Protein AF-A0A3D5EC13-F1 (afdb_monomer)

Mean predicted aligned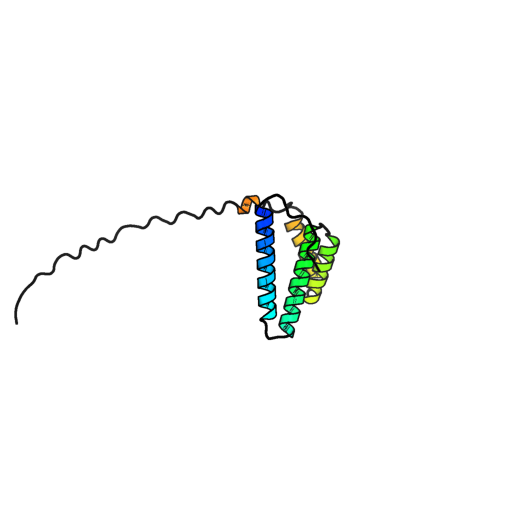 error: 17.13 Å

pLDDT: mean 75.46, std 17.96, range [45.19, 96.81]

Solvent-accessible surface area (backbone atoms only — not comparable to full-atom values): 8529 Å² total; per-residue (Å²): 140,78,95,81,84,80,82,64,89,52,67,67,59,48,52,50,51,54,51,50,53,50,52,49,53,52,51,52,52,54,47,67,67,46,86,47,70,66,60,32,51,53,52,50,54,52,53,52,53,50,51,53,41,53,50,25,58,76,71,65,38,63,68,57,36,52,52,51,51,51,58,52,35,54,76,72,70,50,54,77,75,59,49,56,55,51,51,53,48,49,47,54,70,58,63,76,45,69,80,76,68,71,72,74,76,69,71,81,68,79,76,77,77,79,82,80,83,90,78,77,85,80,80,89,76,88,80,85,87,80,87,88,135

Foldseek 3Di:
DDDDDDDDPDPVSVVVVVVVVVVVVVLLVVLVPDPDPVVSVVSVVVVVLVVQLVVCVVVVVVVSNLVSLVVVCVVVVHDPVVSVVVSVVCCVVDVVDDDPPCVVVVPPPPDPDDDDPPDDPPPPDDDDDDDDD

Structure (mmCIF, N/CA/C/O backbone):
data_AF-A0A3D5EC13-F1
#
_entry.id   AF-A0A3D5EC13-F1
#
loop_
_atom_site.group_PDB
_atom_site.id
_atom_site.type_symbol
_atom_site.label_atom_id
_atom_site.label_alt_id
_atom_site.label_comp_id
_atom_site.label_asym_id
_atom_site.label_entity_id
_atom_site.label_seq_id
_atom_site.pdbx_PDB_ins_code
_atom_site.Cartn_x
_atom_site.Cartn_y
_atom_site.Cartn_z
_atom_site.occupancy
_atom_site.B_iso_or_equiv
_atom_site.auth_seq_id
_atom_site.auth_comp_id
_atom_site.auth_asym_id
_atom_site.auth_atom_id
_atom_site.pdbx_PDB_model_num
ATOM 1 N N . MET A 1 1 ? 15.001 -1.403 9.419 1.00 47.12 1 MET A N 1
ATOM 2 C CA . MET A 1 1 ? 14.796 -1.911 8.047 1.00 47.12 1 MET A CA 1
ATOM 3 C C . MET A 1 1 ? 15.409 -0.914 7.076 1.00 47.12 1 MET A C 1
ATOM 5 O O . MET A 1 1 ? 15.306 0.277 7.344 1.00 47.12 1 MET A O 1
ATOM 9 N N . ALA A 1 2 ? 16.068 -1.371 6.014 1.00 70.06 2 ALA A N 1
ATOM 10 C CA . ALA A 1 2 ? 16.594 -0.516 4.950 1.00 70.06 2 ALA A CA 1
ATOM 11 C C . ALA A 1 2 ? 16.012 -0.990 3.615 1.00 70.06 2 ALA A C 1
ATOM 13 O O . ALA A 1 2 ? 15.827 -2.192 3.435 1.00 70.06 2 ALA A O 1
ATOM 14 N N . VAL A 1 3 ? 15.711 -0.057 2.711 1.00 70.19 3 VAL A N 1
ATOM 15 C CA . VAL A 1 3 ? 15.310 -0.391 1.339 1.00 70.19 3 VAL A CA 1
ATOM 16 C C . VAL A 1 3 ? 16.518 -1.008 0.642 1.00 70.19 3 VAL A C 1
ATOM 18 O O . VAL A 1 3 ? 17.586 -0.397 0.601 1.00 70.19 3 VAL A O 1
ATOM 21 N N . THR A 1 4 ? 16.358 -2.224 0.133 1.00 79.38 4 THR A N 1
ATOM 22 C CA . THR A 1 4 ? 17.376 -2.932 -0.646 1.00 79.38 4 THR A CA 1
ATOM 23 C C . THR A 1 4 ? 16.951 -2.982 -2.113 1.00 79.38 4 THR A C 1
ATOM 25 O O . THR A 1 4 ? 15.761 -3.030 -2.418 1.00 79.38 4 THR A O 1
ATOM 28 N N . GLY A 1 5 ? 17.920 -2.931 -3.029 1.00 81.00 5 GLY A N 1
ATOM 29 C CA . GLY A 1 5 ? 17.679 -2.942 -4.474 1.00 81.00 5 GLY A CA 1
ATOM 30 C C . GLY A 1 5 ? 18.589 -1.977 -5.230 1.00 81.00 5 GLY A C 1
ATOM 31 O O . GLY A 1 5 ? 19.246 -1.124 -4.632 1.00 81.00 5 GLY A O 1
ATOM 32 N N . GLU A 1 6 ? 18.632 -2.126 -6.551 1.00 85.75 6 GLU A N 1
ATOM 33 C CA . GLU A 1 6 ? 19.365 -1.223 -7.438 1.00 85.75 6 GLU A CA 1
ATOM 34 C C . GLU A 1 6 ? 18.439 -0.126 -7.961 1.00 85.75 6 GLU A C 1
ATOM 36 O O . GLU A 1 6 ? 17.280 -0.373 -8.302 1.00 85.75 6 GLU A O 1
ATOM 41 N N . PHE A 1 7 ? 18.946 1.107 -8.029 1.00 85.31 7 PHE A N 1
ATOM 42 C CA . PHE A 1 7 ? 18.183 2.196 -8.624 1.00 85.31 7 PHE A CA 1
ATOM 43 C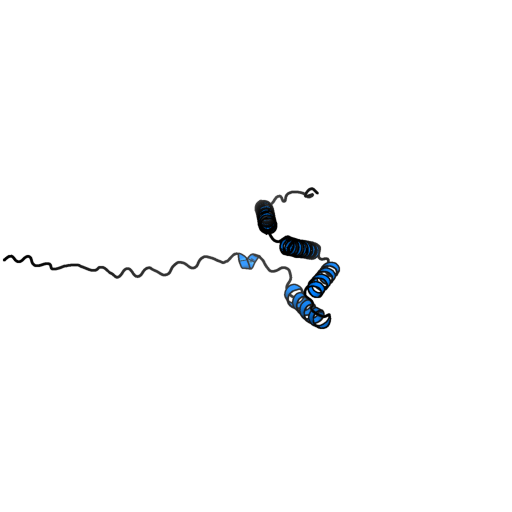 C . PHE A 1 7 ? 18.035 1.975 -10.133 1.00 85.31 7 PHE A C 1
ATOM 45 O O . PHE A 1 7 ? 19.032 1.715 -10.811 1.00 85.31 7 PHE A O 1
ATOM 52 N N . PRO A 1 8 ? 16.823 2.145 -10.686 1.00 89.50 8 PRO A N 1
ATOM 53 C CA . PRO A 1 8 ? 16.599 1.940 -12.105 1.00 89.50 8 PRO A CA 1
ATOM 54 C C . PRO A 1 8 ? 17.373 2.973 -12.948 1.00 89.50 8 PRO A C 1
ATOM 56 O O . PRO A 1 8 ? 17.466 4.156 -12.576 1.00 89.50 8 PRO A O 1
ATOM 59 N N . PRO A 1 9 ? 1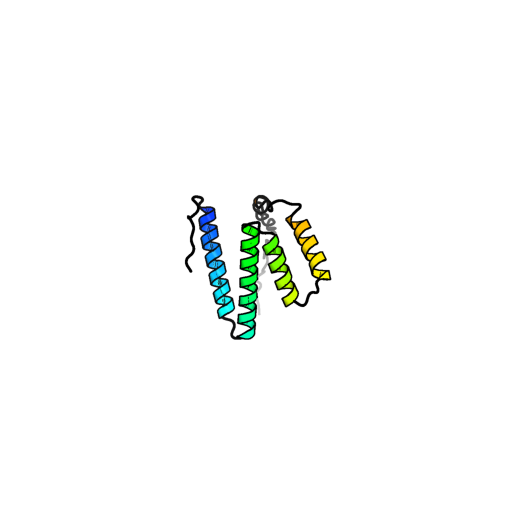7.910 2.561 -14.115 1.00 89.12 9 PRO A N 1
ATOM 60 C CA . PRO A 1 9 ? 18.652 3.450 -15.006 1.00 89.12 9 PRO A CA 1
ATOM 61 C C . PRO A 1 9 ? 17.740 4.488 -15.671 1.00 89.12 9 PRO A C 1
ATOM 63 O O . PRO A 1 9 ? 18.197 5.588 -15.998 1.00 89.12 9 PRO A O 1
ATOM 66 N N . HIS A 1 10 ? 16.446 4.192 -15.815 1.00 95.38 10 HIS A N 1
ATOM 67 C CA . HIS A 1 10 ? 15.473 5.109 -16.391 1.00 95.38 10 HIS A CA 1
ATOM 68 C C . HIS A 1 10 ? 15.107 6.231 -15.410 1.00 95.38 10 HIS A C 1
ATOM 70 O O . HIS A 1 10 ? 14.869 6.006 -14.222 1.00 95.38 10 HIS A O 1
ATOM 76 N N . HIS A 1 11 ? 15.080 7.468 -15.901 1.00 93.12 11 HIS A N 1
ATOM 77 C CA . HIS A 1 11 ? 14.869 8.647 -15.061 1.00 93.12 11 HIS A CA 1
ATOM 78 C C . HIS A 1 11 ? 13.462 8.708 -14.456 1.00 93.12 11 HIS A C 1
ATOM 80 O O . HIS A 1 11 ? 13.318 9.018 -13.271 1.00 93.12 11 HIS A O 1
ATOM 86 N N . ASP A 1 12 ? 12.438 8.352 -15.230 1.00 94.88 12 ASP A N 1
ATOM 87 C CA . ASP A 1 12 ? 11.052 8.427 -14.761 1.00 94.88 12 ASP A CA 1
ATOM 88 C C . ASP A 1 12 ? 10.777 7.458 -13.611 1.00 94.88 12 ASP A C 1
ATOM 90 O O . ASP A 1 12 ? 10.037 7.794 -12.687 1.00 94.88 12 ASP A O 1
ATOM 94 N N . ASP A 1 13 ? 11.434 6.299 -13.599 1.00 92.94 13 ASP A N 1
ATOM 95 C CA . ASP A 1 13 ? 11.289 5.325 -12.518 1.00 92.94 13 ASP A CA 1
ATOM 96 C C . ASP A 1 13 ? 11.874 5.875 -11.214 1.00 92.94 13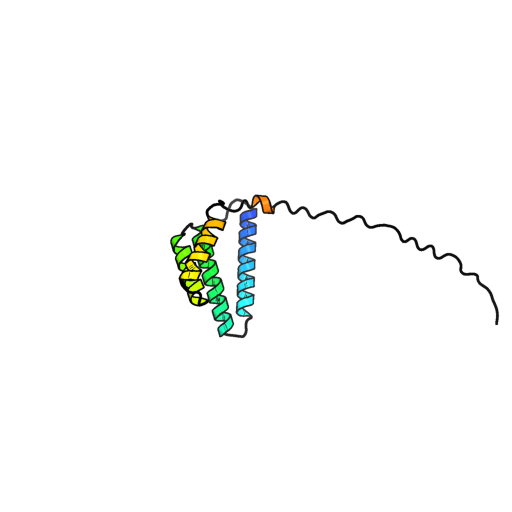 ASP A C 1
ATOM 98 O O . ASP A 1 13 ? 11.274 5.740 -10.148 1.00 92.94 13 ASP A O 1
ATOM 102 N N . ARG A 1 14 ? 12.994 6.607 -11.290 1.00 91.44 14 ARG A N 1
ATOM 103 C CA . ARG A 1 14 ? 13.564 7.303 -10.125 1.00 91.44 14 ARG A CA 1
ATOM 104 C C . ARG A 1 14 ? 12.638 8.401 -9.601 1.00 91.44 14 ARG A C 1
ATOM 106 O O . ARG A 1 14 ? 12.477 8.526 -8.386 1.00 91.44 14 ARG A O 1
ATOM 113 N N . ILE A 1 15 ? 11.990 9.161 -10.489 1.00 93.50 15 ILE A N 1
ATOM 114 C CA . ILE A 1 15 ? 10.965 10.143 -10.091 1.00 93.50 15 ILE A CA 1
ATOM 115 C C . ILE A 1 15 ? 9.794 9.440 -9.398 1.00 93.50 15 ILE A C 1
ATOM 117 O O . ILE A 1 15 ? 9.318 9.912 -8.362 1.00 93.50 15 ILE A O 1
ATOM 121 N N . ARG A 1 16 ? 9.328 8.311 -9.945 1.00 92.56 16 ARG A N 1
ATOM 122 C CA . ARG A 1 16 ? 8.232 7.527 -9.360 1.00 92.56 16 ARG A CA 1
ATOM 123 C C . ARG A 1 16 ? 8.589 7.016 -7.968 1.00 92.56 16 ARG A C 1
ATOM 125 O O . ARG A 1 16 ? 7.755 7.142 -7.072 1.00 92.56 16 ARG A O 1
ATOM 132 N N . ILE A 1 17 ? 9.818 6.542 -7.749 1.00 90.88 17 ILE A N 1
ATOM 133 C CA . ILE A 1 17 ? 10.312 6.152 -6.418 1.00 90.88 17 ILE A CA 1
ATOM 134 C C . ILE A 1 17 ? 10.222 7.338 -5.449 1.00 90.88 17 ILE A C 1
ATOM 136 O O . ILE A 1 17 ? 9.567 7.236 -4.413 1.00 90.88 17 ILE A O 1
ATOM 140 N N . ALA A 1 18 ? 10.794 8.493 -5.805 1.00 91.50 18 ALA A N 1
ATOM 141 C CA . ALA A 1 18 ? 10.790 9.678 -4.941 1.00 91.50 18 ALA A CA 1
ATOM 142 C C . ALA A 1 18 ? 9.368 10.158 -4.596 1.00 91.50 18 ALA A C 1
ATOM 144 O O . ALA A 1 18 ? 9.067 10.497 -3.444 1.00 91.50 18 ALA A O 1
ATOM 145 N N . ARG A 1 19 ? 8.466 10.148 -5.585 1.00 95.12 19 ARG A N 1
ATOM 146 C CA . ARG A 1 19 ? 7.055 10.496 -5.390 1.00 95.12 19 ARG A CA 1
ATOM 147 C C . ARG A 1 19 ? 6.361 9.504 -4.457 1.00 95.12 19 ARG A C 1
ATOM 149 O O . ARG A 1 19 ? 5.646 9.932 -3.556 1.00 95.12 19 ARG A O 1
ATOM 156 N N . THR A 1 20 ? 6.601 8.209 -4.638 1.00 93.00 20 THR A N 1
ATOM 157 C CA . THR A 1 20 ? 6.015 7.145 -3.807 1.00 93.00 20 THR A CA 1
ATOM 158 C C . THR A 1 20 ? 6.475 7.261 -2.356 1.00 93.00 20 THR A C 1
ATOM 160 O O . THR A 1 20 ? 5.641 7.268 -1.454 1.00 93.00 20 THR A O 1
ATOM 163 N N . CYS A 1 21 ? 7.775 7.469 -2.117 1.00 91.75 21 CYS A N 1
ATOM 164 C CA . CYS A 1 21 ? 8.299 7.713 -0.772 1.00 91.75 21 CYS A CA 1
ATOM 165 C C . CYS A 1 21 ? 7.643 8.940 -0.124 1.00 91.75 21 CYS A C 1
ATOM 167 O O . CYS A 1 21 ? 7.231 8.882 1.031 1.00 91.75 21 CYS A O 1
ATOM 169 N N . THR A 1 22 ? 7.484 10.029 -0.882 1.00 94.38 22 THR A N 1
ATOM 170 C CA . THR A 1 22 ? 6.839 11.257 -0.393 1.00 94.38 22 THR A CA 1
ATOM 171 C C . THR A 1 22 ? 5.378 11.020 -0.005 1.00 94.38 22 THR A C 1
ATOM 173 O O . THR A 1 22 ? 4.935 11.490 1.044 1.00 94.38 22 THR A O 1
ATOM 176 N N . LEU A 1 23 ? 4.619 10.291 -0.832 1.00 95.00 23 LEU A N 1
ATOM 177 C CA . LEU A 1 23 ? 3.232 9.926 -0.534 1.00 95.00 23 LEU A CA 1
ATOM 178 C C . LEU A 1 23 ? 3.145 9.092 0.743 1.00 95.00 23 LEU A C 1
ATOM 180 O O . LEU A 1 23 ? 2.323 9.392 1.606 1.00 95.00 23 LEU A O 1
ATOM 184 N N . PHE A 1 24 ? 4.035 8.113 0.900 1.00 92.94 24 PHE A N 1
ATOM 185 C CA . PHE A 1 24 ? 4.079 7.278 2.094 1.00 92.94 24 PHE A CA 1
ATOM 186 C C . PHE A 1 24 ? 4.409 8.086 3.356 1.00 92.94 24 PHE A C 1
ATOM 188 O O . PHE A 1 24 ? 3.707 7.979 4.358 1.00 92.94 24 PHE A O 1
ATOM 195 N N . THR A 1 25 ? 5.409 8.972 3.306 1.00 93.81 25 THR A N 1
ATOM 196 C CA . THR A 1 25 ? 5.734 9.858 4.435 1.00 93.81 25 THR A CA 1
ATOM 197 C C . THR A 1 25 ? 4.557 10.755 4.815 1.00 93.81 25 THR A C 1
ATOM 199 O O . THR A 1 25 ? 4.265 10.913 6.000 1.00 93.81 25 THR A O 1
ATOM 202 N N . ARG A 1 26 ? 3.851 11.323 3.829 1.00 96.81 26 ARG A N 1
ATOM 203 C CA . ARG A 1 26 ? 2.660 12.147 4.080 1.00 96.81 26 ARG A CA 1
ATOM 204 C C . ARG A 1 26 ? 1.532 11.335 4.707 1.00 96.81 26 ARG A C 1
ATOM 206 O O . ARG A 1 26 ? 0.925 11.809 5.659 1.00 96.81 26 ARG A O 1
ATOM 213 N N . LEU A 1 27 ? 1.289 10.125 4.212 1.00 94.94 27 LEU A N 1
ATOM 214 C CA . LEU A 1 27 ? 0.286 9.221 4.764 1.00 94.94 27 LEU A CA 1
ATOM 215 C C . LEU A 1 27 ? 0.584 8.875 6.227 1.00 94.94 27 LEU A C 1
ATOM 217 O O . LEU A 1 27 ? -0.294 9.009 7.076 1.00 94.94 27 LEU A O 1
ATOM 221 N N . LEU A 1 28 ? 1.831 8.510 6.541 1.00 94.94 28 LEU A N 1
ATOM 222 C CA . LEU A 1 28 ? 2.252 8.257 7.919 1.00 94.94 28 LEU A CA 1
ATOM 223 C C . LEU A 1 28 ? 2.055 9.487 8.808 1.00 94.94 28 LEU A C 1
ATOM 225 O O . LEU A 1 28 ? 1.533 9.361 9.912 1.00 94.94 28 LEU A O 1
ATOM 229 N N . ALA A 1 29 ? 2.425 10.678 8.330 1.00 96.25 29 ALA A N 1
ATOM 230 C CA . ALA A 1 29 ? 2.206 11.918 9.069 1.00 96.25 29 ALA A CA 1
ATOM 231 C C . ALA A 1 29 ? 0.713 12.161 9.353 1.00 96.25 29 ALA A C 1
ATOM 233 O O . ALA A 1 29 ? 0.358 12.543 10.466 1.00 96.25 29 ALA A O 1
ATOM 234 N N . THR A 1 30 ? -0.167 11.886 8.386 1.00 96.25 30 THR A N 1
ATOM 235 C CA . THR A 1 30 ? -1.621 11.974 8.570 1.00 96.25 30 THR A CA 1
ATOM 236 C C . THR A 1 30 ? -2.113 11.005 9.644 1.00 96.25 30 THR A C 1
ATOM 238 O O . THR A 1 30 ? -2.813 11.433 10.559 1.00 96.25 30 THR A O 1
ATOM 241 N N . ILE A 1 31 ? -1.709 9.735 9.595 1.00 94.25 31 ILE A N 1
ATOM 242 C CA . ILE A 1 31 ? -2.100 8.735 10.603 1.00 94.25 31 ILE A CA 1
ATOM 243 C C . ILE A 1 31 ? -1.599 9.147 11.996 1.00 94.25 31 ILE A C 1
ATOM 245 O O . ILE A 1 31 ? -2.348 9.120 12.969 1.00 94.25 31 ILE A O 1
ATOM 249 N N . LEU A 1 32 ? -0.346 9.598 12.102 1.00 95.50 32 LEU A N 1
ATOM 250 C CA . LEU A 1 32 ? 0.247 10.043 13.367 1.00 95.50 32 LEU A CA 1
ATOM 251 C C . LEU A 1 32 ? -0.394 11.316 13.931 1.00 95.50 32 LEU A C 1
ATOM 253 O O . LEU A 1 32 ? -0.349 11.525 15.140 1.00 95.50 32 LEU A O 1
ATOM 257 N N . SER A 1 33 ? -0.999 12.151 13.083 1.00 96.25 33 SER A N 1
ATOM 258 C CA . SER A 1 33 ? -1.734 13.339 13.527 1.00 96.25 33 SER A CA 1
ATOM 259 C C . SER A 1 33 ? -3.086 13.016 14.176 1.00 96.25 33 SER A C 1
ATOM 261 O O . SER A 1 33 ? -3.686 13.891 14.801 1.00 96.25 33 SER A O 1
ATOM 263 N N . ASN A 1 34 ? -3.564 11.772 14.060 1.00 93.31 34 ASN A N 1
ATOM 264 C CA . ASN A 1 34 ? -4.811 11.338 14.675 1.00 93.31 34 ASN A CA 1
ATOM 265 C C . ASN A 1 34 ? -4.656 11.204 16.200 1.00 93.31 34 ASN A C 1
ATOM 267 O O . ASN A 1 34 ? -3.827 10.433 16.692 1.00 93.31 34 ASN A O 1
ATOM 271 N N . THR A 1 35 ? -5.474 11.944 16.950 1.00 94.38 35 THR A N 1
ATOM 272 C CA . THR A 1 35 ? -5.457 11.979 18.420 1.00 94.38 35 THR A CA 1
ATOM 273 C C . THR A 1 35 ? -6.132 10.768 19.061 1.00 94.38 35 THR A C 1
ATOM 275 O O . THR A 1 35 ? -5.876 10.491 20.231 1.00 94.38 35 THR A O 1
ATOM 278 N N . SER A 1 36 ? -6.961 10.033 18.315 1.00 95.69 36 SER A N 1
ATOM 279 C CA . SER A 1 36 ? -7.591 8.797 18.779 1.00 95.69 36 SER A CA 1
ATOM 280 C C . SER A 1 36 ? -6.647 7.610 18.597 1.00 95.69 36 SER A C 1
ATOM 282 O O . SER A 1 36 ? -6.250 7.267 17.483 1.00 95.69 36 SER A O 1
ATOM 284 N N . ASP A 1 37 ? -6.291 6.954 19.701 1.00 94.56 37 ASP A N 1
ATOM 285 C CA . ASP A 1 37 ? -5.422 5.775 19.687 1.00 94.56 37 ASP A CA 1
ATOM 286 C C . ASP A 1 37 ? -6.070 4.565 19.004 1.00 94.56 37 ASP A C 1
ATOM 288 O O . ASP A 1 37 ? -5.362 3.790 18.359 1.00 94.56 37 ASP A O 1
ATOM 292 N N . SER A 1 38 ? -7.391 4.390 19.134 1.00 90.56 38 SER A N 1
ATOM 293 C CA . SER A 1 38 ? -8.124 3.316 18.450 1.00 90.56 38 SER A CA 1
ATOM 294 C C . SER A 1 38 ? -8.088 3.519 16.942 1.00 90.56 38 SER A C 1
ATOM 296 O O . SER A 1 38 ? -7.644 2.637 16.212 1.00 90.56 38 SER A O 1
ATOM 298 N N . ASP A 1 39 ? -8.454 4.715 16.492 1.00 90.12 39 ASP A N 1
ATOM 299 C CA . ASP A 1 39 ? -8.603 5.023 15.072 1.00 90.12 39 ASP A CA 1
ATOM 300 C C . ASP A 1 39 ? -7.236 5.003 14.390 1.00 90.12 39 ASP A C 1
ATOM 302 O O . ASP A 1 39 ? -7.084 4.488 13.285 1.00 90.12 39 ASP A O 1
ATOM 306 N N . ARG A 1 40 ? -6.201 5.501 15.078 1.00 95.94 40 ARG A N 1
ATOM 307 C CA . ARG A 1 40 ? -4.822 5.440 14.594 1.00 95.94 40 ARG A CA 1
ATOM 308 C C . ARG A 1 40 ? -4.350 3.997 14.406 1.00 95.94 40 ARG A C 1
ATOM 310 O O . ARG A 1 40 ? -3.696 3.702 13.409 1.00 95.94 40 ARG A O 1
ATOM 317 N N . ARG A 1 41 ? -4.681 3.085 15.330 1.00 93.50 41 ARG A N 1
ATOM 318 C CA . ARG A 1 41 ? -4.358 1.651 15.195 1.00 93.50 41 ARG A CA 1
ATOM 319 C C . ARG A 1 41 ? -5.096 1.014 14.022 1.00 93.50 41 ARG A C 1
ATOM 321 O O . ARG A 1 41 ? -4.472 0.285 13.260 1.00 93.50 41 ARG A O 1
ATOM 328 N N . GLU A 1 42 ? -6.381 1.304 13.850 1.00 89.88 42 GLU A N 1
ATOM 329 C CA . GLU A 1 42 ? -7.157 0.797 12.711 1.00 89.88 42 GLU A CA 1
ATOM 330 C C . GLU A 1 42 ? -6.605 1.299 11.373 1.00 89.88 42 GLU A C 1
ATOM 332 O O . GLU A 1 42 ? -6.452 0.521 10.433 1.00 89.88 42 GLU A O 1
ATOM 337 N N . GLN A 1 43 ? -6.218 2.574 11.302 1.00 92.19 43 GLN A N 1
ATOM 338 C CA . GLN A 1 43 ? -5.576 3.157 10.124 1.00 92.19 43 GLN A CA 1
ATOM 339 C C . GLN A 1 43 ? -4.238 2.482 9.795 1.00 92.19 43 GLN A C 1
ATOM 341 O O . GLN A 1 43 ? -3.970 2.220 8.622 1.00 92.19 43 GLN A O 1
ATOM 346 N N . PHE A 1 44 ? -3.417 2.166 10.806 1.00 94.38 44 PHE A N 1
ATOM 347 C CA . PHE A 1 44 ? -2.184 1.397 10.606 1.00 94.38 44 PHE A CA 1
ATOM 348 C C . PHE A 1 44 ? -2.465 -0.005 10.065 1.00 94.38 44 PHE A C 1
ATOM 350 O O . PHE A 1 44 ? -1.879 -0.401 9.062 1.00 94.38 44 PHE A O 1
ATOM 357 N N . ILE A 1 45 ? -3.424 -0.715 10.659 1.00 90.69 45 ILE A N 1
ATOM 358 C CA . ILE A 1 45 ? -3.824 -2.048 10.196 1.00 90.69 45 ILE A CA 1
ATOM 359 C C . ILE A 1 45 ? -4.297 -2.001 8.735 1.00 90.69 45 ILE A C 1
ATOM 361 O O . ILE A 1 45 ? -3.948 -2.873 7.935 1.00 90.69 45 ILE A O 1
ATOM 365 N N . ALA A 1 46 ? -5.081 -0.982 8.374 1.00 89.81 46 ALA A N 1
ATOM 366 C CA . ALA A 1 46 ? -5.580 -0.811 7.017 1.00 89.81 46 ALA A CA 1
ATOM 367 C C . ALA A 1 46 ? -4.440 -0.587 6.012 1.00 89.81 46 ALA A C 1
ATOM 369 O O . ALA A 1 46 ? -4.416 -1.249 4.973 1.00 89.81 46 ALA A O 1
ATOM 370 N N . ILE A 1 47 ? -3.483 0.302 6.310 1.00 92.75 47 ILE A N 1
ATOM 371 C CA . ILE A 1 47 ? -2.379 0.574 5.381 1.00 92.75 47 ILE A CA 1
ATOM 372 C C . ILE A 1 47 ? -1.390 -0.592 5.287 1.00 92.75 47 ILE A C 1
ATOM 374 O O . ILE A 1 47 ? -0.917 -0.883 4.194 1.00 92.75 47 ILE A O 1
ATOM 378 N N . GLU A 1 48 ? -1.114 -1.297 6.386 1.00 93.50 48 GLU A N 1
ATOM 379 C CA . GLU A 1 48 ? -0.275 -2.503 6.377 1.00 93.50 48 GLU A CA 1
ATOM 380 C C . GLU A 1 48 ? -0.864 -3.561 5.443 1.00 93.50 48 GLU A C 1
ATOM 382 O O . GLU A 1 48 ? -0.192 -4.021 4.523 1.00 93.50 48 GLU A O 1
ATOM 387 N N . THR A 1 49 ? -2.160 -3.842 5.593 1.00 90.00 49 THR A N 1
ATOM 388 C CA . THR A 1 49 ? -2.866 -4.819 4.753 1.00 90.00 49 THR A CA 1
ATOM 389 C C . THR A 1 49 ? -2.834 -4.422 3.269 1.00 90.00 49 THR A C 1
ATOM 391 O O . THR A 1 49 ? -2.644 -5.265 2.395 1.00 90.00 49 THR A O 1
ATOM 394 N N . GLN A 1 50 ? -2.982 -3.128 2.959 1.00 89.75 50 GLN A N 1
ATOM 395 C CA . GLN A 1 50 ? -2.902 -2.625 1.581 1.00 89.75 50 GLN A CA 1
ATOM 396 C C . GLN A 1 50 ? -1.498 -2.770 0.981 1.00 89.75 50 GLN A C 1
ATOM 398 O O . GLN A 1 50 ? -1.371 -3.079 -0.204 1.00 89.75 50 GLN A O 1
ATOM 403 N N . LEU A 1 51 ? -0.447 -2.554 1.775 1.00 93.62 51 LEU A N 1
ATOM 404 C CA . LEU A 1 51 ? 0.936 -2.708 1.321 1.00 93.62 51 LEU A CA 1
ATOM 405 C C . LEU A 1 51 ? 1.300 -4.175 1.091 1.00 93.62 51 LEU A C 1
ATOM 407 O O . LEU A 1 51 ? 1.937 -4.480 0.085 1.00 93.62 51 LEU A O 1
ATOM 411 N N . GLU A 1 52 ? 0.858 -5.073 1.972 1.00 93.25 52 GLU A N 1
ATOM 412 C CA . GLU A 1 52 ? 1.015 -6.522 1.796 1.00 93.25 52 GLU A CA 1
ATOM 413 C C . GLU A 1 52 ? 0.308 -7.000 0.521 1.00 93.25 52 GLU A C 1
ATOM 415 O O . GLU 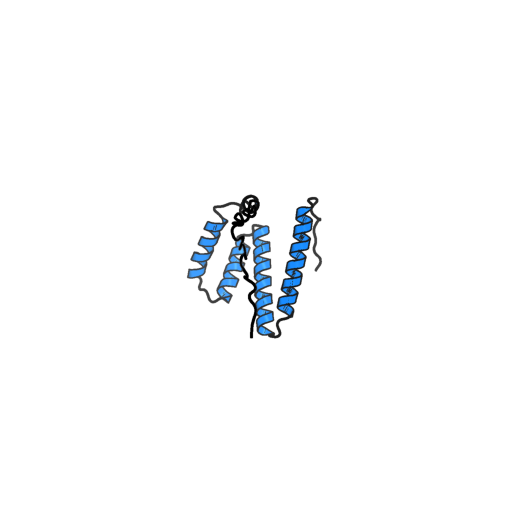A 1 52 ? 0.890 -7.727 -0.286 1.00 93.25 52 GLU A O 1
ATOM 420 N N . LEU A 1 53 ? -0.916 -6.517 0.279 1.00 91.50 53 LEU A N 1
ATOM 421 C CA . LEU A 1 53 ? -1.669 -6.839 -0.932 1.00 91.50 53 LEU A CA 1
ATOM 422 C C . LEU A 1 53 ? -0.956 -6.333 -2.193 1.00 91.50 53 LEU A C 1
ATOM 424 O O . LEU A 1 53 ? -0.828 -7.070 -3.171 1.00 91.50 53 LEU A O 1
ATOM 428 N N . ALA A 1 54 ? -0.471 -5.089 -2.176 1.00 91.25 54 ALA A N 1
ATOM 429 C CA . ALA A 1 54 ? 0.279 -4.517 -3.289 1.00 91.25 54 ALA A CA 1
ATOM 430 C C . ALA A 1 54 ? 1.573 -5.300 -3.572 1.00 91.25 54 ALA A C 1
ATOM 432 O O . ALA A 1 54 ? 1.897 -5.554 -4.732 1.00 91.25 54 ALA A O 1
ATOM 433 N N . GLU A 1 55 ? 2.295 -5.719 -2.531 1.00 92.75 55 GLU A N 1
ATOM 434 C CA . GLU A 1 55 ? 3.500 -6.538 -2.667 1.00 92.75 55 GLU A CA 1
ATOM 435 C C . GLU A 1 55 ? 3.192 -7.905 -3.296 1.00 92.75 55 GLU A C 1
ATOM 437 O O . GLU A 1 55 ? 3.875 -8.311 -4.240 1.00 92.75 55 GLU A O 1
ATOM 442 N N . ALA A 1 56 ? 2.149 -8.594 -2.821 1.00 91.62 56 ALA A N 1
ATOM 443 C CA . ALA A 1 56 ? 1.727 -9.887 -3.356 1.00 91.62 56 ALA A CA 1
ATOM 444 C C . ALA A 1 56 ? 1.318 -9.790 -4.837 1.00 91.62 56 ALA A C 1
ATOM 446 O O . ALA A 1 5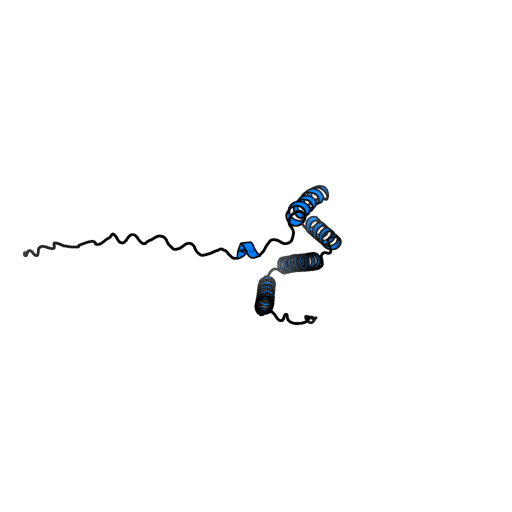6 ? 1.735 -10.618 -5.649 1.00 91.62 56 ALA A O 1
ATOM 447 N N . LEU A 1 57 ? 0.586 -8.733 -5.212 1.00 90.88 57 LEU A N 1
ATOM 448 C CA . LEU A 1 57 ? 0.214 -8.456 -6.604 1.00 90.88 57 LEU A CA 1
ATOM 449 C C . LEU A 1 57 ? 1.441 -8.230 -7.495 1.00 90.88 57 LEU A C 1
ATOM 451 O O . LEU A 1 57 ? 1.530 -8.822 -8.568 1.00 90.88 57 LEU A O 1
ATOM 455 N N . ILE A 1 58 ? 2.411 -7.425 -7.048 1.00 92.19 58 ILE A N 1
ATOM 456 C CA . ILE A 1 58 ? 3.652 -7.166 -7.799 1.00 92.19 58 ILE A CA 1
ATOM 457 C C . ILE A 1 58 ? 4.472 -8.454 -7.974 1.00 92.19 58 ILE A C 1
ATOM 459 O O . ILE A 1 58 ? 5.091 -8.653 -9.019 1.00 92.19 58 ILE A O 1
ATOM 463 N N . ARG A 1 59 ? 4.470 -9.341 -6.972 1.00 94.12 59 ARG A N 1
ATOM 464 C CA . ARG A 1 59 ? 5.137 -10.652 -7.036 1.00 94.12 59 ARG A CA 1
ATOM 465 C C . ARG A 1 59 ? 4.376 -11.695 -7.861 1.00 94.12 59 ARG A C 1
ATOM 467 O O . ARG A 1 59 ? 4.958 -12.731 -8.175 1.00 94.12 59 ARG A O 1
ATOM 474 N N . GLY A 1 60 ? 3.111 -11.447 -8.203 1.00 90.94 60 GLY A N 1
ATOM 475 C CA . GLY A 1 60 ? 2.238 -12.423 -8.859 1.00 90.94 60 GLY A CA 1
ATOM 476 C C . GLY A 1 60 ? 1.789 -13.572 -7.946 1.00 90.94 60 GLY A C 1
ATOM 477 O O . GLY A 1 60 ? 1.394 -14.626 -8.443 1.00 90.94 60 GLY A O 1
ATOM 478 N N . ASP A 1 61 ? 1.849 -13.397 -6.622 1.00 93.12 61 ASP A N 1
ATOM 479 C CA . ASP A 1 61 ? 1.438 -14.415 -5.650 1.00 93.12 61 ASP A CA 1
ATOM 480 C C . ASP A 1 61 ? -0.075 -14.350 -5.401 1.00 93.12 61 ASP A C 1
ATOM 482 O O . ASP A 1 61 ? -0.566 -13.745 -4.446 1.00 93.12 61 ASP A O 1
ATOM 486 N N . LEU A 1 62 ? -0.838 -14.972 -6.302 1.00 91.00 62 LEU A N 1
ATOM 487 C CA . LEU A 1 62 ? -2.301 -14.974 -6.233 1.00 91.00 62 LEU A CA 1
ATOM 488 C C . LEU A 1 62 ? -2.850 -15.701 -4.995 1.00 91.00 62 LEU A C 1
ATOM 490 O O . LEU A 1 62 ? -3.955 -15.383 -4.554 1.00 91.00 62 LEU A O 1
ATOM 494 N N . ALA A 1 63 ? -2.108 -16.658 -4.428 1.00 90.31 63 ALA A N 1
ATOM 495 C CA . ALA A 1 63 ? -2.530 -17.363 -3.219 1.00 90.31 63 ALA A CA 1
ATOM 496 C C . ALA A 1 63 ? -2.476 -16.425 -2.008 1.00 90.31 63 ALA A C 1
ATOM 498 O O . ALA A 1 63 ? -3.430 -16.356 -1.229 1.00 90.31 63 ALA A O 1
ATOM 499 N N . GLU A 1 64 ? -1.399 -15.648 -1.896 1.00 89.00 64 GLU A N 1
ATOM 500 C CA . GLU A 1 64 ? -1.263 -14.651 -0.839 1.00 89.00 64 GLU A CA 1
ATOM 501 C C . GLU A 1 64 ? -2.279 -13.512 -0.993 1.00 89.00 64 GLU A C 1
ATOM 503 O O . GLU A 1 64 ? -2.911 -13.110 -0.016 1.00 89.00 64 GLU A O 1
ATOM 508 N N . VAL A 1 65 ? -2.541 -13.063 -2.226 1.00 91.12 65 VAL A N 1
ATOM 509 C CA . VAL A 1 65 ? -3.618 -12.098 -2.518 1.00 91.12 65 VAL A CA 1
ATOM 510 C C . VAL A 1 65 ? -4.972 -12.600 -2.003 1.00 91.12 65 VAL A C 1
ATOM 512 O O . VAL A 1 65 ? -5.679 -11.865 -1.312 1.00 91.12 65 VAL A O 1
ATOM 515 N N . GLN A 1 66 ? -5.338 -13.853 -2.293 1.00 87.69 66 GLN A N 1
ATOM 516 C CA . GLN A 1 66 ? -6.601 -14.438 -1.824 1.00 87.69 66 GLN A CA 1
ATOM 517 C C . GLN A 1 66 ? -6.670 -14.516 -0.295 1.00 87.69 66 GLN A C 1
ATOM 519 O O . GLN A 1 66 ? -7.704 -14.180 0.288 1.00 87.69 66 GLN A O 1
ATOM 524 N N . ARG A 1 67 ? -5.570 -14.909 0.359 1.00 90.94 67 ARG A N 1
ATOM 525 C CA . ARG A 1 67 ? -5.472 -14.973 1.824 1.00 90.94 67 ARG A CA 1
ATOM 526 C C . ARG A 1 67 ? -5.679 -13.597 2.463 1.00 90.94 67 ARG A C 1
ATOM 528 O O . ARG A 1 67 ? -6.454 -13.466 3.411 1.00 90.94 67 ARG A O 1
ATOM 535 N N . LEU A 1 68 ? -5.017 -12.568 1.933 1.00 89.00 68 LEU A N 1
ATOM 536 C CA . LEU A 1 68 ? -5.115 -11.190 2.423 1.00 89.00 68 LEU A CA 1
ATOM 537 C C . LEU A 1 68 ? -6.519 -10.605 2.217 1.00 89.00 68 LEU A C 1
ATOM 539 O O . LEU A 1 68 ? -7.048 -9.936 3.108 1.00 89.00 68 LEU A O 1
ATOM 543 N N . LEU A 1 69 ? -7.162 -10.899 1.083 1.00 85.94 69 LEU A N 1
ATOM 544 C CA . LEU A 1 69 ? -8.547 -10.497 0.829 1.00 85.94 69 LEU A CA 1
ATOM 545 C C . LEU A 1 69 ? -9.527 -11.170 1.799 1.00 85.94 69 LEU A C 1
ATOM 547 O O . LEU A 1 69 ? -10.373 -10.476 2.364 1.00 85.94 69 LEU A O 1
ATOM 551 N N . GLN A 1 70 ? -9.381 -12.474 2.062 1.00 85.94 70 GLN A N 1
ATOM 552 C CA . GLN A 1 70 ? -10.191 -13.175 3.070 1.00 85.94 70 GLN A CA 1
ATOM 553 C C . GLN A 1 70 ? -10.055 -12.531 4.449 1.00 85.94 70 GLN A C 1
ATOM 555 O O . GLN A 1 70 ? -11.058 -12.144 5.045 1.00 85.94 70 GLN A O 1
ATOM 560 N N . GLN A 1 71 ? -8.823 -12.310 4.909 1.00 85.81 71 GLN A N 1
ATOM 561 C CA . GLN A 1 71 ? -8.553 -11.690 6.207 1.00 85.81 71 GLN A CA 1
ATOM 562 C C . GLN A 1 71 ? -9.128 -10.264 6.312 1.00 85.81 71 GLN A C 1
ATOM 564 O O . GLN A 1 71 ? -9.608 -9.849 7.371 1.00 85.81 71 GLN A O 1
ATOM 569 N N . THR A 1 72 ? -9.100 -9.504 5.214 1.00 82.69 72 THR A N 1
ATOM 570 C CA . THR A 1 72 ? -9.677 -8.152 5.154 1.00 82.69 72 THR A CA 1
ATOM 571 C C . THR A 1 72 ? -11.201 -8.200 5.253 1.00 82.69 72 THR A C 1
ATOM 573 O O . THR A 1 72 ? -11.800 -7.425 5.996 1.00 82.69 72 THR A O 1
ATOM 576 N N . MET A 1 73 ? -11.843 -9.125 4.540 1.00 75.19 73 MET A N 1
ATOM 577 C CA . MET A 1 73 ? -13.302 -9.263 4.530 1.00 75.19 73 MET A CA 1
ATOM 578 C C . MET A 1 73 ? -13.850 -9.826 5.846 1.00 75.19 73 MET A C 1
ATOM 580 O O . MET A 1 73 ? -14.872 -9.331 6.323 1.00 75.19 73 MET A O 1
ATOM 584 N N . GLU A 1 74 ? -13.136 -10.752 6.492 1.00 81.56 74 GLU A N 1
ATOM 585 C CA . GLU A 1 74 ? -13.446 -11.220 7.851 1.00 81.56 74 GLU A CA 1
ATOM 586 C C . GLU A 1 74 ? -13.458 -10.063 8.857 1.00 81.56 74 GLU A C 1
ATOM 588 O O . GLU A 1 74 ? -14.383 -9.941 9.661 1.00 81.56 74 GLU A O 1
ATOM 593 N N . ARG A 1 75 ? -12.472 -9.159 8.776 1.00 73.62 75 ARG A N 1
ATOM 594 C CA . ARG A 1 75 ? -12.408 -7.960 9.629 1.00 73.62 75 ARG A CA 1
ATOM 595 C C . ARG A 1 75 ? -13.554 -6.979 9.386 1.00 73.62 75 ARG A C 1
ATOM 597 O O . ARG A 1 75 ? -13.944 -6.277 10.312 1.00 73.62 75 ARG A O 1
ATOM 604 N N . MET A 1 76 ? -14.098 -6.936 8.171 1.00 67.62 76 MET A N 1
ATOM 605 C CA . MET A 1 76 ? -15.263 -6.114 7.821 1.00 67.62 76 MET A CA 1
ATOM 606 C C . MET A 1 76 ? -16.605 -6.809 8.117 1.00 67.62 76 MET A C 1
ATOM 608 O O . MET A 1 76 ? -17.657 -6.218 7.885 1.00 67.62 76 MET A O 1
ATOM 612 N N . GLY A 1 77 ? -16.589 -8.045 8.633 1.00 62.16 77 GLY A N 1
ATOM 613 C CA . GLY A 1 77 ? -17.796 -8.807 8.964 1.00 62.16 77 GLY A CA 1
ATOM 614 C C . GLY A 1 77 ? -18.549 -9.363 7.749 1.00 62.16 77 GLY A C 1
ATOM 615 O O . GLY A 1 77 ? -19.726 -9.704 7.871 1.00 62.16 77 GLY A O 1
ATOM 616 N N . LEU A 1 78 ? -17.901 -9.453 6.582 1.00 61.75 78 LEU A N 1
ATOM 617 C CA . LEU A 1 78 ? -18.492 -10.018 5.366 1.00 61.75 78 LEU A CA 1
ATOM 618 C C . LEU A 1 78 ? -18.289 -11.542 5.361 1.00 61.75 78 LEU A C 1
ATOM 620 O O . LEU A 1 78 ? -17.167 -12.031 5.475 1.00 61.75 78 LEU A O 1
ATOM 624 N N . GLY A 1 79 ? -19.386 -12.298 5.259 1.00 58.22 79 GLY A N 1
ATOM 625 C CA . GLY A 1 79 ? -19.367 -13.763 5.301 1.00 58.22 79 GLY A CA 1
ATOM 626 C C . GLY A 1 79 ? -18.764 -14.422 4.044 1.00 58.22 79 GLY A C 1
ATOM 627 O O . GLY A 1 79 ? -18.703 -13.795 2.983 1.00 58.22 79 GLY A O 1
ATOM 628 N N . PRO A 1 80 ? -18.374 -15.711 4.127 1.00 57.62 80 PRO A N 1
ATOM 629 C CA . PRO A 1 80 ? -17.684 -16.462 3.064 1.00 57.62 80 PRO A CA 1
ATOM 630 C C . PRO A 1 80 ? -18.432 -16.521 1.720 1.00 57.62 80 PRO A C 1
ATOM 632 O O . PRO A 1 80 ? -17.813 -16.691 0.675 1.00 57.62 80 PRO A O 1
ATOM 635 N N . GLU A 1 81 ? -19.749 -16.329 1.722 1.00 58.88 81 GLU A N 1
ATOM 636 C CA . GLU A 1 81 ? -20.571 -16.307 0.506 1.00 58.88 81 GLU A CA 1
ATOM 637 C C . GLU A 1 81 ? -20.380 -15.018 -0.315 1.00 58.88 81 GLU A C 1
ATOM 639 O O . GLU A 1 81 ? -20.373 -15.057 -1.541 1.00 58.88 81 GLU A O 1
ATOM 644 N N . GLN A 1 82 ? -20.152 -13.875 0.342 1.00 60.19 82 GLN A N 1
ATOM 645 C CA . GLN A 1 82 ? -19.886 -12.593 -0.332 1.00 60.19 82 GLN A CA 1
ATOM 646 C C . GLN A 1 82 ? -18.434 -12.504 -0.827 1.00 60.19 82 GLN A C 1
ATOM 648 O O . GLN A 1 82 ? -18.142 -11.807 -1.798 1.00 60.19 82 GLN A O 1
ATOM 653 N N . LEU A 1 83 ? -17.534 -13.249 -0.181 1.00 59.78 83 LEU A N 1
ATOM 654 C CA . LEU A 1 83 ? -16.129 -13.413 -0.553 1.00 59.78 83 LEU A CA 1
ATOM 655 C C . LEU A 1 83 ? -15.957 -14.041 -1.941 1.00 59.78 83 LEU A C 1
ATOM 657 O O . LEU A 1 83 ? -15.170 -13.547 -2.745 1.00 59.78 83 LEU A O 1
ATOM 661 N N . ASP A 1 84 ? -16.713 -15.098 -2.233 1.00 65.00 84 ASP A N 1
ATOM 662 C CA . ASP A 1 84 ? -16.616 -15.836 -3.496 1.00 65.00 84 ASP A CA 1
ATOM 663 C C . ASP A 1 84 ? -17.122 -14.990 -4.686 1.00 65.00 84 ASP A C 1
ATOM 665 O O . ASP A 1 84 ? -16.553 -15.013 -5.779 1.00 65.00 84 ASP A O 1
ATOM 669 N N . GLU A 1 85 ? -18.141 -14.155 -4.454 1.00 66.31 85 GLU A N 1
ATOM 670 C CA . GLU A 1 85 ? -18.683 -13.190 -5.424 1.00 66.31 85 GLU A CA 1
ATOM 671 C C . GLU A 1 85 ? -17.665 -12.077 -5.749 1.00 66.31 85 GLU A C 1
ATOM 673 O O . GLU A 1 85 ? -17.403 -11.780 -6.920 1.00 66.31 85 GLU A O 1
ATO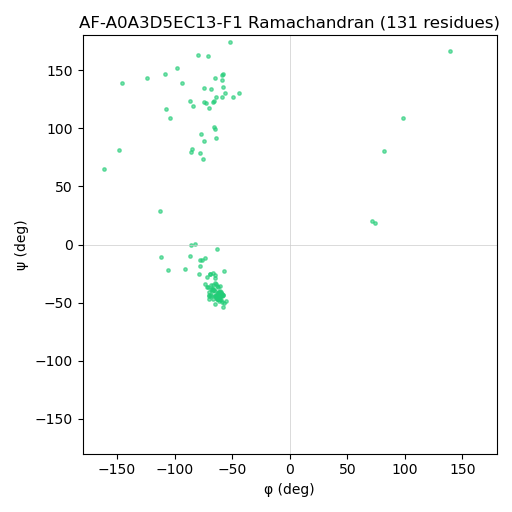M 678 N N . VAL A 1 86 ? -17.042 -11.487 -4.719 1.00 67.00 86 VAL A N 1
ATOM 679 C CA . VAL A 1 86 ? -16.053 -10.405 -4.871 1.00 67.00 86 VAL A CA 1
ATOM 680 C C . VAL A 1 86 ? -14.750 -10.925 -5.479 1.00 67.00 86 VAL A C 1
ATOM 682 O O . VAL A 1 86 ? -14.231 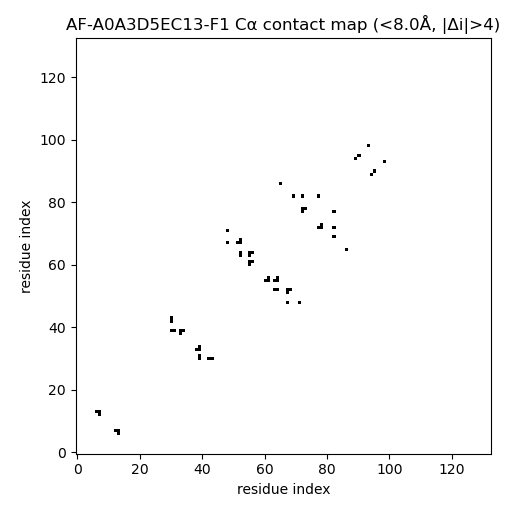-10.309 -6.408 1.00 67.00 86 VAL A O 1
ATOM 685 N N . ALA A 1 87 ? -14.245 -12.078 -5.033 1.00 66.06 87 ALA A N 1
ATOM 686 C CA . ALA A 1 87 ? -13.034 -12.686 -5.583 1.00 66.06 87 ALA A CA 1
ATOM 687 C C . ALA A 1 87 ? -13.201 -13.043 -7.067 1.00 66.06 87 ALA A C 1
ATOM 689 O O . ALA A 1 87 ? -12.330 -12.729 -7.879 1.00 66.06 87 ALA A O 1
ATOM 690 N N . ARG A 1 88 ? -14.346 -13.626 -7.456 1.00 70.19 88 ARG A N 1
ATOM 691 C CA . ARG A 1 88 ? -14.660 -13.894 -8.871 1.00 70.19 88 ARG A CA 1
ATOM 692 C C . ARG A 1 88 ? -14.742 -12.621 -9.696 1.00 70.19 88 ARG A C 1
ATOM 694 O O . ARG A 1 88 ? -14.332 -12.631 -10.853 1.00 70.19 88 ARG A O 1
ATOM 701 N N . ARG A 1 89 ? -15.268 -11.536 -9.125 1.00 68.50 89 ARG A N 1
ATOM 702 C CA . ARG A 1 89 ? -15.339 -10.242 -9.803 1.00 68.50 89 ARG A CA 1
ATOM 703 C C . ARG A 1 89 ? -13.954 -9.628 -10.005 1.00 68.50 89 ARG A C 1
ATOM 705 O O . ARG A 1 89 ? -13.662 -9.207 -11.115 1.00 68.50 89 ARG A O 1
ATOM 712 N N . ILE A 1 90 ? -13.093 -9.663 -8.988 1.00 69.19 90 ILE A N 1
ATOM 713 C CA . ILE A 1 90 ? -11.701 -9.201 -9.085 1.00 69.19 90 ILE A CA 1
ATOM 714 C C . ILE A 1 90 ? -10.941 -10.032 -10.125 1.00 69.19 90 ILE A C 1
ATOM 716 O O . ILE A 1 90 ? -10.303 -9.473 -11.001 1.00 69.19 90 ILE A O 1
ATOM 720 N N . ILE A 1 91 ? -11.051 -11.362 -10.106 1.00 69.25 91 ILE A N 1
ATOM 721 C CA . ILE A 1 91 ? -10.370 -12.219 -11.092 1.00 69.25 91 ILE A CA 1
ATOM 722 C C . ILE A 1 91 ? -10.892 -11.977 -12.514 1.00 69.25 91 ILE A C 1
ATOM 724 O O . ILE A 1 91 ? -10.120 -12.045 -13.461 1.00 69.25 91 ILE A O 1
ATOM 728 N N . ARG A 1 92 ? -12.180 -11.670 -12.692 1.00 67.19 92 ARG A N 1
ATOM 729 C CA . ARG A 1 92 ? -12.739 -11.328 -14.007 1.00 67.19 92 ARG A CA 1
ATOM 730 C C . ARG A 1 92 ? -12.244 -9.967 -14.500 1.00 67.19 92 ARG A C 1
ATOM 732 O O . ARG A 1 92 ? -11.807 -9.861 -15.635 1.00 67.19 92 ARG A O 1
ATOM 739 N N . GLU A 1 93 ? -12.283 -8.951 -13.641 1.00 64.88 93 GLU A N 1
ATOM 740 C CA . GLU A 1 93 ? -11.861 -7.586 -13.983 1.00 64.88 93 GLU A CA 1
ATOM 741 C C . GLU A 1 93 ? -10.329 -7.455 -14.127 1.00 64.88 93 GLU A C 1
ATOM 743 O O . GLU A 1 93 ? -9.873 -6.624 -14.900 1.00 64.88 93 GLU A O 1
ATOM 748 N N . PHE A 1 94 ? -9.531 -8.281 -13.436 1.00 58.47 94 PHE A N 1
ATOM 749 C CA . PHE A 1 94 ? -8.057 -8.210 -13.446 1.00 58.47 94 PHE A CA 1
ATOM 750 C C . PHE A 1 94 ? -7.349 -9.396 -14.127 1.00 58.47 94 PHE A C 1
ATOM 752 O O . PHE A 1 94 ? -6.132 -9.362 -14.288 1.00 58.47 94 PHE A O 1
ATOM 759 N N . GLY A 1 95 ? -8.060 -10.477 -14.457 1.00 51.47 95 GLY A N 1
ATOM 760 C CA . GLY A 1 95 ? -7.484 -11.707 -15.019 1.00 51.47 95 GLY A CA 1
ATOM 761 C C . GLY A 1 95 ? -7.749 -11.917 -16.510 1.00 51.47 95 GLY A C 1
ATOM 762 O O . GLY A 1 95 ? -6.991 -12.648 -17.145 1.00 51.47 95 GLY A O 1
ATOM 763 N N . GLU A 1 96 ? -8.785 -11.292 -17.083 1.00 51.47 96 GLU A N 1
ATOM 764 C CA . GLU A 1 96 ? -9.044 -11.331 -18.536 1.00 51.47 96 GLU A CA 1
ATOM 765 C C . GLU A 1 96 ? -8.369 -10.180 -19.296 1.00 51.47 96 GLU A C 1
ATOM 767 O O . GLU A 1 96 ? -8.080 -10.314 -20.485 1.00 51.47 96 GLU A O 1
ATOM 772 N N . GLU A 1 97 ? -8.020 -9.094 -18.609 1.00 45.19 97 GLU A N 1
ATOM 773 C CA . GLU A 1 97 ? -7.170 -8.037 -19.142 1.00 45.19 97 GLU A CA 1
ATOM 774 C C . GLU A 1 97 ? -5.807 -8.137 -18.453 1.00 45.19 97 GLU A C 1
ATOM 776 O O . GLU A 1 97 ? -5.692 -8.004 -17.235 1.00 45.19 97 GLU A O 1
ATOM 781 N N . GLY A 1 98 ? -4.757 -8.411 -19.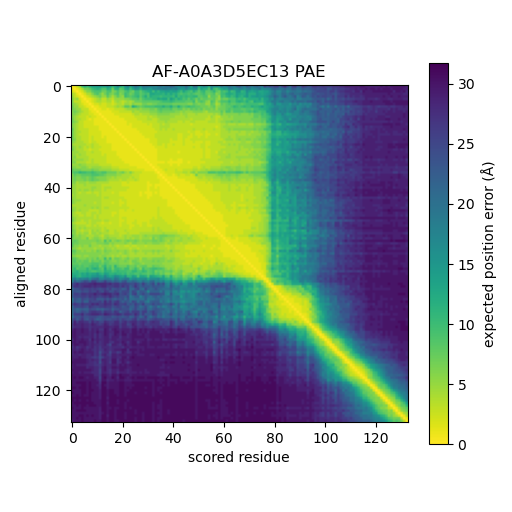238 1.00 48.22 98 GLY A N 1
ATOM 782 C CA . GLY A 1 98 ? -3.373 -8.219 -18.801 1.00 48.22 98 GLY A CA 1
ATOM 783 C C . GLY A 1 98 ? -3.154 -6.799 -18.255 1.00 48.22 98 GLY A C 1
ATOM 784 O O . GLY A 1 98 ? -4.070 -5.979 -18.323 1.00 48.22 98 GLY A O 1
ATOM 785 N N . PRO A 1 99 ? -1.961 -6.490 -17.705 1.00 46.34 99 PRO A N 1
ATOM 786 C CA . PRO A 1 99 ? -1.725 -5.254 -16.954 1.00 46.34 99 PRO A CA 1
ATOM 787 C C . PRO A 1 99 ? -2.357 -4.067 -17.684 1.00 46.34 99 PRO A C 1
ATOM 789 O O . PRO A 1 99 ? -2.143 -3.972 -18.898 1.00 46.34 99 PRO A O 1
ATOM 792 N N . PRO A 1 100 ? -3.144 -3.214 -16.991 1.00 50.41 100 PRO A N 1
ATOM 793 C CA . PRO A 1 100 ? -3.845 -2.119 -17.639 1.00 50.41 100 PRO A CA 1
ATOM 794 C C . PRO A 1 100 ? -2.831 -1.392 -18.498 1.00 50.41 100 PRO A C 1
ATOM 796 O O . PRO A 1 100 ? -1.742 -1.064 -18.016 1.00 50.41 100 PRO A O 1
ATOM 799 N N . ASP A 1 101 ? -3.149 -1.222 -19.776 1.00 46.88 101 ASP A N 1
ATOM 800 C CA . ASP A 1 101 ? -2.285 -0.492 -20.677 1.00 46.88 101 ASP A CA 1
ATOM 801 C C . ASP A 1 101 ? -2.222 0.956 -20.178 1.00 46.88 101 ASP A C 1
ATOM 803 O O . ASP A 1 101 ? -3.054 1.811 -20.489 1.00 46.88 101 ASP A O 1
ATOM 807 N N . LEU A 1 102 ? -1.227 1.219 -19.328 1.00 48.56 102 LEU A N 1
ATOM 808 C CA . LEU A 1 102 ? -0.932 2.524 -18.756 1.00 48.56 102 LEU A CA 1
ATOM 809 C C . LEU A 1 102 ? -0.543 3.531 -19.852 1.00 48.56 102 LEU A C 1
ATOM 811 O O . LEU A 1 102 ? -0.367 4.708 -19.539 1.00 48.56 102 LEU A O 1
ATOM 815 N N . SER A 1 103 ? -0.446 3.112 -21.123 1.00 48.47 103 SER A N 1
ATOM 816 C CA . SER A 1 103 ? -0.345 4.020 -22.263 1.00 48.47 103 SER A CA 1
ATOM 817 C C . SER A 1 103 ? -1.643 4.803 -22.519 1.00 48.47 103 SER A C 1
ATOM 819 O O . SER A 1 103 ? -1.573 5.941 -22.982 1.00 48.47 103 SER A O 1
ATOM 821 N N . SER A 1 104 ? -2.816 4.292 -22.113 1.00 47.22 104 SER A N 1
ATOM 822 C CA . SER A 1 104 ? -4.095 5.000 -22.299 1.00 47.22 104 SER A CA 1
ATOM 823 C C . SER A 1 104 ? -4.335 6.132 -21.289 1.00 47.22 104 SER A C 1
ATOM 825 O O . SER A 1 104 ? -5.216 6.963 -21.505 1.00 47.22 104 SER A O 1
ATOM 827 N N . LEU A 1 105 ? -3.551 6.220 -20.206 1.00 50.19 105 LEU A N 1
ATOM 828 C CA . LEU A 1 105 ? -3.591 7.365 -19.281 1.00 50.19 105 LEU A CA 1
ATOM 829 C C . LEU A 1 105 ? -2.761 8.568 -19.773 1.00 50.19 105 LEU A C 1
ATOM 831 O O . LEU A 1 105 ? -2.692 9.588 -19.085 1.00 50.19 105 LEU A O 1
ATOM 835 N N . GLY A 1 106 ? -2.123 8.457 -20.944 1.00 46.28 106 GLY A N 1
ATOM 836 C CA . GLY A 1 106 ? -1.257 9.485 -21.522 1.00 46.28 106 GLY A CA 1
ATOM 837 C C . GLY A 1 106 ? -1.955 10.560 -22.359 1.00 46.28 106 GLY A C 1
ATOM 838 O O . GLY A 1 106 ? -1.304 11.549 -22.682 1.00 46.28 106 GLY A O 1
ATOM 839 N N . ASP A 1 107 ? -3.244 10.417 -22.695 1.00 50.16 107 ASP A N 1
ATOM 840 C CA . ASP A 1 107 ? -3.908 11.301 -23.674 1.00 50.16 107 ASP A CA 1
ATOM 841 C C . ASP A 1 107 ? -4.993 12.219 -23.081 1.00 50.16 107 ASP A C 1
ATOM 843 O O . ASP A 1 107 ? -5.909 12.665 -23.770 1.00 50.16 107 ASP A O 1
ATOM 847 N N . MET A 1 108 ? -4.862 12.597 -21.802 1.00 47.75 108 MET A N 1
ATOM 848 C CA . MET A 1 108 ? -5.531 13.807 -21.304 1.00 47.75 108 MET A CA 1
ATOM 849 C C . MET A 1 108 ? -4.779 15.048 -21.793 1.00 47.75 108 MET A C 1
ATOM 851 O O . MET A 1 108 ? -4.096 15.738 -21.034 1.00 47.75 108 MET A O 1
ATOM 855 N N . ARG A 1 109 ? -4.923 15.357 -23.085 1.00 55.88 109 ARG A N 1
ATOM 856 C CA . ARG A 1 109 ? -4.716 16.730 -23.545 1.00 55.88 109 ARG A CA 1
ATOM 857 C C . ARG A 1 109 ? -5.795 17.596 -22.886 1.00 55.88 109 ARG A C 1
ATOM 859 O O . ARG A 1 109 ? -6.972 17.249 -22.988 1.00 55.88 109 ARG A O 1
ATOM 866 N N . PRO A 1 110 ? -5.446 18.699 -22.204 1.00 53.19 110 PRO A N 1
ATOM 867 C CA . PRO A 1 110 ? -6.456 19.631 -21.733 1.00 53.19 110 PRO A CA 1
ATOM 868 C C . PRO A 1 110 ? -7.236 20.145 -22.946 1.00 53.19 110 PRO A C 1
ATOM 870 O O . PRO A 1 110 ? -6.645 20.593 -23.930 1.00 53.19 110 PRO A O 1
ATOM 873 N N . ASN A 1 111 ? -8.561 20.031 -22.879 1.00 57.56 111 ASN A N 1
ATOM 874 C CA . ASN A 1 111 ? -9.454 20.607 -23.874 1.00 57.56 111 ASN A CA 1
ATOM 875 C C . ASN A 1 111 ? -9.146 22.117 -23.956 1.00 57.56 111 ASN A C 1
ATOM 877 O O . ASN A 1 111 ? -9.043 22.746 -22.895 1.00 57.56 111 ASN A O 1
ATOM 881 N N . PRO A 1 112 ? -8.943 22.713 -25.147 1.00 61.12 112 PRO A N 1
ATOM 882 C CA . PRO A 1 112 ? -8.737 24.150 -25.232 1.00 61.12 112 PRO A CA 1
ATOM 883 C C . PRO A 1 112 ? -9.955 24.868 -24.631 1.00 61.12 112 PRO A C 1
ATOM 885 O O . PRO A 1 112 ? -11.084 24.391 -24.798 1.00 61.12 112 PRO A O 1
ATOM 888 N N . PRO A 1 113 ? -9.748 25.976 -23.898 1.00 64.75 113 PRO A N 1
ATOM 889 C CA . PRO A 1 113 ? -10.860 26.736 -23.351 1.00 64.75 113 PRO A CA 1
ATOM 890 C C . PRO A 1 113 ? -11.778 27.201 -24.492 1.00 64.75 113 PRO A C 1
ATOM 892 O O . PRO A 1 113 ? -11.285 27.481 -25.592 1.00 64.75 113 PRO A O 1
ATOM 895 N N . PRO A 1 114 ? -13.101 27.271 -24.257 1.00 60.78 114 PRO A N 1
ATOM 896 C CA . PRO A 1 114 ? -14.016 27.843 -25.234 1.00 60.78 114 PRO A CA 1
ATOM 897 C C . PRO A 1 114 ? -13.595 29.290 -25.550 1.00 60.78 114 PRO A C 1
ATOM 899 O O . PRO A 1 114 ? -13.047 29.965 -24.670 1.00 60.78 114 PRO A O 1
ATOM 902 N N . PRO A 1 115 ? -13.802 29.762 -26.793 1.00 63.59 115 PRO A N 1
ATOM 903 C CA . PRO A 1 115 ? -13.499 31.140 -27.149 1.00 63.59 115 PRO A CA 1
ATOM 904 C C . PRO A 1 115 ? -14.288 32.085 -26.238 1.00 63.59 115 PRO A C 1
ATOM 906 O O . PRO A 1 115 ? -15.459 31.848 -25.952 1.00 63.59 115 PRO A O 1
ATOM 909 N N . LEU A 1 116 ? -13.614 33.123 -25.745 1.00 61.66 116 LEU A N 1
ATOM 910 C CA . LEU A 1 116 ? -14.271 34.216 -25.043 1.00 61.66 116 LEU A CA 1
ATOM 911 C C . LEU A 1 116 ? -15.072 34.997 -26.086 1.00 61.66 116 LEU A C 1
ATOM 913 O O . LEU A 1 116 ? -14.480 35.518 -27.032 1.00 61.66 116 LEU A O 1
ATOM 917 N N . ASP A 1 117 ? -16.392 35.037 -25.926 1.00 54.59 117 ASP A N 1
ATOM 918 C CA . ASP A 1 117 ? -17.253 35.939 -26.683 1.00 54.59 117 ASP A CA 1
ATOM 919 C C . ASP A 1 117 ? -16.903 37.378 -26.268 1.00 54.59 117 ASP A C 1
ATOM 921 O O . ASP A 1 117 ? -17.244 37.841 -25.179 1.00 54.59 117 ASP A O 1
ATOM 925 N N . ASP A 1 118 ? -16.127 38.046 -27.120 1.00 57.00 118 ASP A N 1
ATOM 926 C CA . ASP A 1 118 ? -15.797 39.469 -27.046 1.00 57.00 118 ASP A CA 1
ATOM 927 C C . ASP A 1 118 ? -16.993 40.267 -27.569 1.00 57.00 118 ASP A C 1
ATOM 929 O O . ASP A 1 118 ? -17.034 40.653 -28.735 1.00 57.00 118 ASP A O 1
ATOM 933 N N . ASP A 1 119 ? -18.022 40.422 -26.734 1.00 55.56 119 ASP A N 1
ATOM 934 C CA . ASP A 1 119 ? -19.159 41.279 -27.063 1.00 55.56 119 ASP A CA 1
ATOM 935 C C . ASP A 1 119 ? -19.749 41.910 -25.797 1.00 55.56 119 ASP A C 1
ATOM 937 O O . ASP A 1 119 ? -20.698 41.410 -25.194 1.00 55.56 119 ASP A O 1
ATOM 941 N N . SER A 1 120 ? -19.120 42.995 -25.341 1.00 49.88 120 SER A N 1
ATOM 942 C CA . SER A 1 120 ? -19.722 44.025 -24.478 1.00 49.88 120 SER A CA 1
ATOM 943 C C . SER A 1 120 ? -18.877 45.300 -24.555 1.00 49.88 120 SER A C 1
ATOM 945 O O . SER A 1 120 ? -18.250 45.724 -23.584 1.00 49.88 120 SER A O 1
ATOM 947 N N . ALA A 1 121 ? -18.832 45.908 -25.741 1.00 53.00 121 ALA A N 1
ATOM 948 C CA . ALA A 1 121 ? -18.557 47.332 -25.855 1.00 53.00 121 ALA A CA 1
ATOM 949 C C . ALA A 1 121 ? -19.821 48.085 -25.409 1.00 53.00 121 ALA A C 1
ATOM 951 O O . ALA A 1 121 ? -20.708 48.351 -26.215 1.00 53.00 121 ALA A O 1
ATOM 952 N N . GLU A 1 122 ? -19.938 48.384 -24.114 1.00 53.28 122 GLU A N 1
ATOM 953 C CA . GLU A 1 122 ? -20.885 49.404 -23.656 1.00 53.28 122 GLU A CA 1
ATOM 954 C C . GLU A 1 122 ? -20.275 50.780 -23.964 1.00 53.28 122 GLU A C 1
ATOM 956 O O . GLU A 1 122 ? -19.426 51.303 -23.239 1.00 53.28 122 GLU A O 1
ATOM 961 N N . GLU A 1 123 ? -20.665 51.320 -25.119 1.00 53.69 123 GLU A N 1
ATOM 962 C CA . GLU A 1 123 ? -20.542 52.733 -25.467 1.00 53.69 123 GLU A CA 1
ATOM 963 C C . GLU A 1 123 ? -21.436 53.548 -24.520 1.00 53.69 123 GLU A C 1
ATOM 965 O O . GLU A 1 123 ? -22.646 53.638 -24.711 1.00 53.69 123 GLU A O 1
ATOM 970 N N . ASP A 1 124 ? -20.842 54.133 -23.481 1.00 49.69 124 ASP A N 1
ATOM 971 C CA . ASP A 1 124 ? -21.506 55.113 -22.616 1.00 49.69 124 ASP A CA 1
ATOM 972 C C . ASP A 1 124 ? -21.346 56.510 -23.257 1.00 49.69 124 ASP A C 1
ATOM 974 O O . ASP A 1 124 ? -20.448 57.288 -22.912 1.00 49.69 124 ASP A O 1
ATOM 978 N N . ASP A 1 125 ? -22.180 56.788 -24.263 1.00 51.66 125 ASP A N 1
ATOM 979 C CA . ASP A 1 125 ? -22.378 58.120 -24.850 1.00 51.66 125 ASP A CA 1
ATOM 980 C C . ASP A 1 125 ? -23.629 58.796 -24.254 1.00 51.66 125 ASP A C 1
ATOM 982 O O . ASP A 1 125 ? -24.587 58.139 -23.852 1.00 51.66 125 ASP A O 1
ATOM 986 N N . ASP A 1 126 ? -23.604 60.128 -24.232 1.00 54.69 126 ASP A N 1
ATOM 987 C CA . ASP A 1 126 ? -24.665 61.068 -23.840 1.00 54.69 126 ASP A CA 1
ATOM 988 C C . ASP A 1 126 ? -24.892 61.381 -22.343 1.00 54.69 126 ASP A C 1
ATOM 990 O O . ASP A 1 126 ? -25.886 61.023 -21.708 1.00 54.69 126 ASP A O 1
ATOM 994 N N . ARG A 1 127 ? -24.045 62.280 -21.813 1.00 59.91 127 ARG A N 1
ATOM 995 C CA . ARG A 1 127 ? -24.462 63.248 -20.777 1.00 59.91 127 ARG A CA 1
ATOM 996 C C . ARG A 1 127 ? -24.632 64.645 -21.384 1.00 59.91 127 ARG A C 1
ATOM 998 O O . ARG A 1 127 ? -23.619 65.303 -21.631 1.00 59.91 127 ARG A O 1
ATOM 1005 N N . PRO A 1 128 ? -25.860 65.174 -21.533 1.00 59.84 128 PRO A N 1
ATOM 1006 C CA . PRO A 1 128 ? -26.036 66.604 -21.716 1.00 59.84 128 PRO A CA 1
ATOM 1007 C C . PRO A 1 128 ? -25.822 67.329 -20.379 1.00 59.84 128 PRO A C 1
ATOM 1009 O O . PRO A 1 128 ? -26.480 67.053 -19.375 1.00 59.84 128 PRO A O 1
ATOM 1012 N N . LEU A 1 129 ? -24.866 68.259 -20.383 1.00 60.50 129 LEU A N 1
ATOM 1013 C CA . LEU A 1 129 ? -24.752 69.325 -19.392 1.00 60.50 129 LEU A CA 1
ATOM 1014 C C . LEU A 1 129 ? -25.970 70.236 -19.545 1.00 60.50 129 LEU A C 1
ATOM 1016 O O . LEU A 1 129 ? -26.153 70.796 -20.624 1.00 60.50 129 LEU A O 1
ATOM 1020 N N . ASP A 1 130 ? -26.750 70.433 -18.484 1.00 56.69 130 ASP A N 1
ATOM 1021 C CA . ASP A 1 130 ? -27.539 71.656 -18.404 1.00 56.69 130 ASP A CA 1
ATOM 1022 C C . ASP A 1 130 ? -27.693 72.181 -16.975 1.00 56.69 130 ASP A C 1
ATOM 1024 O O . ASP A 1 130 ? -27.835 71.439 -16.000 1.00 56.69 130 ASP A O 1
ATOM 1028 N N . ASP A 1 131 ? -27.579 73.502 -16.909 1.00 52.78 131 ASP A N 1
ATOM 1029 C CA . ASP A 1 131 ? -27.445 74.350 -15.736 1.00 52.78 131 ASP A CA 1
ATOM 1030 C C . ASP A 1 131 ? -28.790 74.609 -15.023 1.00 52.78 131 ASP A C 1
ATOM 1032 O O . ASP A 1 131 ? -29.857 74.591 -15.635 1.00 52.78 131 ASP A O 1
ATOM 1036 N N . ARG A 1 132 ? -28.669 75.081 -13.767 1.00 47.72 132 ARG A N 1
ATOM 1037 C CA . ARG A 1 132 ? -29.620 75.890 -12.960 1.00 47.72 132 ARG A CA 1
ATOM 1038 C C . ARG A 1 132 ? -30.504 75.145 -11.954 1.00 47.72 132 ARG A C 1
ATOM 1040 O O . ARG A 1 132 ? -31.547 74.601 -12.303 1.00 47.72 132 ARG A O 1
ATOM 1047 N N . LEU A 1 133 ? -30.191 75.343 -10.668 1.00 49.12 133 LEU A N 1
ATOM 1048 C CA . LEU A 1 133 ? -30.873 76.333 -9.808 1.00 49.12 133 LEU A CA 1
ATOM 1049 C C . LEU A 1 133 ? -30.080 76.600 -8.523 1.00 49.12 133 LEU A C 1
ATOM 1051 O O . LEU A 1 133 ? -29.637 75.620 -7.887 1.00 49.12 133 LEU A O 1
#

Sequence (133 aa):
MAVTGEFPPHHDDRIRIARTCTLFTRLLATILSNTSDSDRREQFIAIETQLELAEALIRGDLAEVQRLLQQTMERMGLGPEQLDEVARRIIREFGEEGPPDLSSLGDMRPNPPPPLDDDSAEEDDDRPLDDRL

Secondary structure (DSSP, 8-state):
----SPPPSSHHHHHHHHHHHHHHHHHHHHHHT---HHHHHHHHHHHHHHHHHHHHHHHT-HHHHHHHHHHHHHHTT--HHHHHHHHHHHHHHHHSS-S--GGGGG--PPPPPPPP-----------------

Radius of gyration: 28.28 Å; Cα contacts (8 Å, |Δi|>4): 33; chains: 1; bounding box: 50×94×47 Å